Protein AF-A0A2L0BAL3-F1 (afdb_monomer)

Secondary structure (DSSP, 8-state):
--HHHHHHHHHHHHHHHHHHHHHH-----------------------PPP----TT--S-EEEEEEEEETTTTEEEEEEEEE-SSEEEEEETTT--EEEEEEGGGEEEEEEETTEEEEEE--

Foldseek 3Di:
DDPVVVVVVVVVVVVVVVCCCVPPPPPPDDDDDDDDDDPDPPPVPVPPPDDDPDLPDPFWDWDWDWDCDPVPNDTFTWIWTHHPFKTWTAGPPVRHTPDMDTPVQFPDWDDDPRDIDTDGDD

Radius of gyration: 22.13 Å; Cα contacts (8 Å, |Δi|>4): 118; chains: 1; bounding box: 58×31×60 Å

Organism: NCBI:t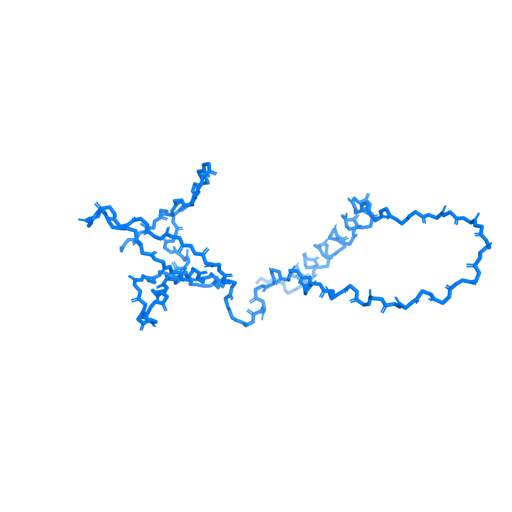xid2055333

pLDDT: mean 75.61, std 19.31, range [41.03, 97.5]

Solvent-accessible surface area (backbone atoms only — not comparable to full-atom values): 7872 Å² total; per-residue (Å²): 135,65,67,70,58,58,55,48,56,52,50,56,52,52,53,52,52,49,51,47,50,69,77,67,53,85,76,84,72,84,85,75,92,73,93,74,98,63,91,72,78,79,71,72,67,77,72,68,76,74,88,71,91,48,83,83,57,87,67,55,56,72,44,83,43,72,44,76,40,82,91,70,82,40,78,40,58,23,38,40,32,43,41,89,56,36,38,38,32,27,33,63,88,81,66,42,78,78,44,76,45,50,46,89,38,50,77,48,73,46,83,49,99,87,48,77,49,75,44,63,68,133

Sequence (122 aa):
CSEKFVTMATRTRQEYLKDLVENYSTSTQVESGQKFWKKHKDKSTMLRPRFIADACQRGAILWQVILDDRGQSRQVECYMGISTDSLVLIEERSRQIVFVTPCKYILGWCALTNGLKIYHHQ

Nearest PDB structures (foldseek):
  6u4k-assembly1_A  TM=8.679E-01  e=1.738E-03  Homo sapiens
  2h7e-assembly1_A  TM=8.019E-01  e=2.930E-03  Gallus gallus
  8fso-assembly1_A  TM=8.260E-01  e=5.234E-03  Mus musculus
  6vgu-assembly1_A  TM=8.141E-01  e=6.601E-03  Mus musculus
  8t0d-assembly1_A  TM=8.254E-01  e=1.250E-02  Mus musculus

Mean predicted aligned error: 16.67 Å

Structure (mmCIF, N/CA/C/O backbone):
data_AF-A0A2L0BAL3-F1
#
_entry.id   AF-A0A2L0BAL3-F1
#
loop_
_atom_site.group_PDB
_atom_site.id
_atom_site.type_symbol
_atom_site.label_atom_id
_atom_site.label_alt_id
_atom_site.label_comp_id
_atom_site.label_asym_id
_atom_site.label_entity_id
_atom_site.label_seq_id
_atom_site.pdbx_PDB_ins_code
_atom_site.Cartn_x
_atom_site.Cartn_y
_atom_site.Cartn_z
_atom_site.occupancy
_atom_site.B_iso_or_equiv
_atom_site.auth_seq_id
_atom_site.auth_comp_id
_atom_site.auth_asym_id
_atom_site.auth_atom_id
_atom_site.pdbx_PDB_model_num
ATOM 1 N N . CYS A 1 1 ? 18.985 -4.829 -31.015 1.00 51.66 1 CYS A N 1
ATOM 2 C CA . CYS A 1 1 ? 19.746 -4.206 -29.909 1.00 51.66 1 CYS A CA 1
ATOM 3 C C . CYS A 1 1 ? 20.727 -5.232 -29.353 1.00 51.66 1 CYS A C 1
ATOM 5 O O . CYS A 1 1 ? 20.325 -6.369 -29.167 1.00 51.66 1 CYS A O 1
ATOM 7 N N . SER A 1 2 ? 22.008 -4.886 -29.202 1.00 60.12 2 SER A N 1
ATOM 8 C CA . SER A 1 2 ? 23.085 -5.864 -28.971 1.00 60.12 2 SER A CA 1
ATOM 9 C C . SER A 1 2 ? 23.197 -6.263 -27.489 1.00 60.12 2 SER A C 1
ATOM 11 O O . SER A 1 2 ? 23.406 -5.414 -26.624 1.00 60.12 2 SER A O 1
ATOM 13 N N . GLU A 1 3 ? 23.070 -7.565 -27.209 1.00 55.19 3 GLU A N 1
ATOM 14 C CA . GLU A 1 3 ? 23.140 -8.190 -25.873 1.00 55.19 3 GLU A CA 1
ATOM 15 C C . GLU A 1 3 ? 24.413 -7.817 -25.102 1.00 55.19 3 GLU A C 1
ATOM 17 O O . GLU A 1 3 ? 24.395 -7.662 -23.883 1.00 55.19 3 GLU A O 1
ATOM 22 N N . LYS A 1 4 ? 25.514 -7.568 -25.819 1.00 54.62 4 LYS A N 1
ATOM 23 C CA . LYS A 1 4 ? 26.800 -7.175 -25.230 1.00 54.62 4 LYS A CA 1
ATOM 24 C C . LYS A 1 4 ? 26.732 -5.821 -24.514 1.00 54.62 4 LYS A C 1
ATOM 26 O O . LYS A 1 4 ? 27.434 -5.629 -23.524 1.00 54.62 4 LYS A O 1
ATOM 31 N N . PHE A 1 5 ? 25.871 -4.904 -24.967 1.00 54.75 5 PHE A N 1
ATOM 32 C CA . PHE A 1 5 ? 25.674 -3.613 -24.296 1.00 54.75 5 PHE A CA 1
ATOM 33 C C . PHE A 1 5 ? 24.852 -3.751 -23.014 1.00 54.75 5 PHE A C 1
ATOM 35 O O . PHE A 1 5 ? 25.136 -3.059 -22.042 1.00 54.75 5 PHE A O 1
ATOM 42 N N . VAL A 1 6 ? 23.887 -4.675 -22.980 1.00 56.28 6 VAL A N 1
ATOM 43 C CA . VAL A 1 6 ? 23.080 -4.960 -21.781 1.00 56.28 6 VAL A CA 1
ATOM 44 C C . VAL A 1 6 ? 23.951 -5.583 -20.689 1.00 56.28 6 VAL A C 1
ATOM 46 O O . VAL A 1 6 ? 23.902 -5.158 -19.532 1.00 56.28 6 VAL A O 1
ATOM 49 N N . THR A 1 7 ? 24.818 -6.530 -21.058 1.00 60.97 7 THR A N 1
ATOM 50 C CA . THR A 1 7 ? 25.765 -7.154 -20.125 1.00 60.97 7 THR A CA 1
ATOM 51 C C . THR A 1 7 ? 26.783 -6.147 -19.586 1.00 60.97 7 THR A C 1
ATOM 53 O O . THR A 1 7 ? 27.041 -6.134 -18.382 1.00 60.97 7 THR A O 1
ATOM 56 N N . MET A 1 8 ? 27.317 -5.255 -20.433 1.00 55.72 8 MET A N 1
ATOM 57 C CA . MET A 1 8 ? 28.229 -4.197 -19.974 1.00 55.72 8 MET A CA 1
ATOM 58 C C . MET A 1 8 ? 27.533 -3.199 -19.047 1.00 55.72 8 MET A C 1
ATOM 60 O O . MET A 1 8 ? 28.045 -2.927 -17.965 1.00 55.72 8 MET A O 1
ATOM 64 N N . ALA A 1 9 ? 26.340 -2.722 -19.413 1.00 59.81 9 ALA A N 1
ATOM 65 C CA . ALA A 1 9 ? 25.578 -1.785 -18.590 1.00 59.81 9 ALA A CA 1
ATOM 66 C C . ALA A 1 9 ? 25.239 -2.368 -17.205 1.00 59.81 9 ALA A C 1
ATOM 68 O O . ALA A 1 9 ? 25.271 -1.657 -16.199 1.00 59.81 9 ALA A O 1
ATOM 69 N N . THR A 1 10 ? 24.972 -3.676 -17.133 1.00 58.59 10 THR A N 1
ATOM 70 C CA . THR A 1 10 ? 24.687 -4.366 -15.866 1.00 58.59 10 THR A CA 1
ATOM 71 C C . THR A 1 10 ? 25.948 -4.522 -15.011 1.00 58.59 10 THR A C 1
ATOM 73 O O . THR A 1 10 ? 25.887 -4.300 -13.800 1.00 58.59 10 THR A O 1
ATOM 76 N N . ARG A 1 11 ? 27.106 -4.824 -15.621 1.00 58.34 11 ARG A N 1
ATOM 77 C CA . ARG A 1 11 ? 28.386 -4.950 -14.902 1.00 58.34 11 ARG A CA 1
ATOM 78 C C . ARG A 1 11 ? 28.845 -3.614 -14.316 1.00 58.34 11 ARG A C 1
ATOM 80 O O . ARG A 1 11 ? 29.162 -3.553 -13.132 1.00 58.34 11 ARG A O 1
ATOM 87 N N . THR A 1 12 ? 28.782 -2.536 -15.101 1.00 62.00 12 THR A N 1
ATOM 88 C CA . THR A 1 12 ? 29.151 -1.185 -14.643 1.00 62.00 12 THR A CA 1
ATOM 89 C C . THR A 1 12 ? 28.265 -0.723 -13.485 1.00 62.00 12 THR A C 1
ATOM 91 O O . THR A 1 12 ? 28.755 -0.137 -12.522 1.00 62.00 12 THR A O 1
ATOM 94 N N . ARG A 1 13 ? 26.964 -1.051 -13.516 1.00 57.31 13 ARG A N 1
ATOM 95 C CA . ARG A 1 13 ? 26.045 -0.746 -12.410 1.00 57.31 13 ARG A CA 1
ATOM 96 C C . ARG A 1 13 ? 26.399 -1.501 -11.123 1.00 57.31 13 ARG A C 1
ATOM 98 O O . ARG A 1 13 ? 26.290 -0.932 -10.041 1.00 57.31 13 ARG A O 1
ATOM 105 N N . GLN A 1 14 ? 26.794 -2.770 -11.220 1.00 59.97 14 GLN A N 1
ATOM 106 C CA . GLN A 1 14 ? 27.150 -3.582 -10.051 1.00 59.97 14 GLN A CA 1
ATOM 107 C C . GLN A 1 14 ? 28.464 -3.137 -9.404 1.00 59.97 14 GLN A C 1
ATOM 109 O O . GLN A 1 14 ? 28.549 -3.103 -8.180 1.00 59.97 14 GLN A O 1
ATOM 114 N N . GLU A 1 15 ? 29.466 -2.780 -10.207 1.00 60.41 15 GLU A N 1
ATOM 115 C CA . GLU A 1 15 ? 30.738 -2.244 -9.712 1.00 60.41 15 GLU A CA 1
ATOM 116 C C . GLU A 1 15 ? 30.517 -0.907 -8.990 1.00 60.41 15 GLU A C 1
ATOM 118 O O . GLU A 1 15 ? 30.975 -0.748 -7.864 1.00 60.41 15 GLU A O 1
ATOM 123 N N . TYR A 1 16 ? 29.696 -0.013 -9.552 1.00 58.84 16 TYR A N 1
ATOM 124 C CA . TYR A 1 16 ? 29.357 1.263 -8.913 1.00 58.84 16 TYR A CA 1
ATOM 125 C C . TYR A 1 16 ? 28.618 1.095 -7.575 1.00 58.84 16 TYR A C 1
ATOM 127 O O . TYR A 1 16 ? 28.891 1.804 -6.610 1.00 58.84 16 TYR A O 1
ATOM 135 N N . LEU A 1 17 ? 27.698 0.127 -7.480 1.00 61.56 17 LEU A N 1
ATOM 136 C CA . LEU A 1 17 ? 27.005 -0.177 -6.222 1.00 61.56 17 LEU A CA 1
ATOM 137 C C . LEU A 1 17 ? 27.941 -0.780 -5.165 1.00 61.56 17 LEU A C 1
ATOM 139 O O . LEU A 1 17 ? 27.761 -0.498 -3.982 1.00 61.56 17 LEU A O 1
ATOM 143 N N . LYS A 1 18 ? 28.927 -1.593 -5.569 1.00 68.94 18 LYS A N 1
ATOM 144 C CA . LYS A 1 18 ? 29.957 -2.106 -4.652 1.00 68.94 18 LYS A CA 1
ATOM 145 C C . LYS A 1 18 ? 30.819 -0.974 -4.113 1.00 68.94 18 LYS A C 1
ATOM 147 O O . LYS A 1 18 ? 30.979 -0.879 -2.904 1.00 68.94 18 LYS A O 1
ATOM 152 N N . ASP A 1 19 ? 31.275 -0.093 -4.995 1.00 68.81 19 ASP A N 1
ATOM 153 C CA . ASP A 1 19 ? 32.138 1.033 -4.640 1.00 68.81 19 ASP A CA 1
ATOM 154 C C . ASP A 1 19 ? 31.414 2.033 -3.719 1.00 68.81 19 ASP A C 1
ATOM 156 O O . ASP A 1 19 ? 31.995 2.568 -2.777 1.00 68.81 19 ASP A O 1
ATOM 160 N N . LEU A 1 20 ? 30.101 2.220 -3.911 1.00 66.31 20 LEU A N 1
ATOM 161 C CA . LEU A 1 20 ? 29.270 3.023 -3.011 1.00 66.31 20 LEU A CA 1
ATOM 162 C C . LEU A 1 20 ? 29.177 2.406 -1.605 1.00 66.31 20 LEU A C 1
ATOM 164 O O . LEU A 1 20 ? 29.252 3.116 -0.604 1.00 66.31 20 LEU A O 1
ATOM 168 N N . VAL A 1 21 ? 29.005 1.085 -1.517 1.00 64.75 21 VAL A N 1
ATOM 169 C CA . VAL A 1 21 ? 28.928 0.377 -0.232 1.00 64.75 21 VAL A CA 1
ATOM 170 C C . VAL A 1 21 ? 30.285 0.356 0.463 1.00 64.75 21 VAL A C 1
ATOM 172 O O . VAL A 1 21 ? 30.335 0.549 1.669 1.00 64.75 21 VAL A O 1
ATOM 175 N N . GLU A 1 22 ? 31.376 0.145 -0.263 1.00 62.94 22 GLU A N 1
ATOM 176 C CA . GLU A 1 22 ? 32.714 0.050 0.324 1.00 62.94 22 GLU A CA 1
ATOM 177 C C . GLU A 1 22 ? 33.226 1.410 0.816 1.00 62.94 22 GLU A C 1
ATOM 179 O O . GLU A 1 22 ? 33.754 1.501 1.922 1.00 62.94 22 GLU A O 1
ATOM 184 N N . ASN A 1 23 ? 32.986 2.482 0.052 1.00 64.06 23 ASN A N 1
ATOM 185 C CA . ASN A 1 23 ? 33.562 3.797 0.346 1.00 64.06 23 ASN A CA 1
ATOM 186 C C . ASN A 1 23 ? 32.649 4.723 1.164 1.00 64.06 23 ASN A C 1
ATOM 188 O O . ASN A 1 23 ? 33.144 5.650 1.803 1.00 64.06 23 ASN A O 1
ATOM 192 N N . TYR A 1 24 ? 31.328 4.502 1.162 1.00 55.97 24 TYR A N 1
ATOM 193 C CA . TYR A 1 24 ? 30.367 5.408 1.812 1.00 55.97 24 TYR A CA 1
ATOM 194 C C . TYR A 1 24 ? 29.487 4.737 2.881 1.00 55.97 24 TYR A C 1
ATOM 196 O O . TYR A 1 24 ? 28.645 5.405 3.485 1.00 55.97 24 TYR A O 1
ATOM 204 N N . SER A 1 25 ? 29.677 3.442 3.174 1.00 47.00 25 SER A N 1
ATOM 205 C CA . SER A 1 25 ? 29.035 2.780 4.320 1.00 47.00 25 SER A CA 1
ATOM 206 C C . SER A 1 25 ? 29.920 2.858 5.561 1.00 47.00 25 SER A C 1
ATOM 208 O O . SER A 1 25 ? 30.798 2.023 5.770 1.00 47.00 25 SER A O 1
ATOM 210 N N . THR A 1 26 ? 29.641 3.797 6.461 1.00 46.06 26 THR A N 1
ATOM 211 C CA . THR A 1 26 ? 30.292 3.833 7.775 1.00 46.06 26 THR A CA 1
ATOM 212 C C . THR A 1 26 ? 29.751 2.709 8.668 1.00 46.06 26 THR A C 1
ATOM 214 O O . THR A 1 26 ? 28.785 2.888 9.406 1.00 46.06 26 THR A O 1
ATOM 217 N N . SER A 1 27 ? 30.368 1.528 8.613 1.00 52.84 27 SER A N 1
ATOM 218 C CA . SER A 1 27 ? 30.243 0.515 9.666 1.00 52.84 27 SER A CA 1
ATOM 219 C C . SER A 1 27 ? 31.166 0.913 10.816 1.00 52.84 27 SER A C 1
ATOM 221 O O . SER A 1 27 ? 32.321 0.498 10.865 1.00 52.84 27 SER A O 1
ATOM 223 N N . THR A 1 28 ? 30.681 1.727 11.751 1.00 44.88 28 THR A N 1
ATOM 224 C CA . THR A 1 28 ? 31.356 1.933 13.037 1.00 44.88 28 THR A CA 1
ATOM 225 C C . THR A 1 28 ? 31.363 0.619 13.824 1.00 44.88 28 THR A C 1
ATOM 227 O O . THR A 1 28 ? 30.448 0.329 14.591 1.00 44.88 28 THR A O 1
ATOM 230 N N . GLN A 1 29 ? 32.409 -0.191 13.655 1.00 48.16 29 GLN A N 1
ATOM 231 C CA . GLN A 1 29 ? 32.818 -1.139 14.687 1.00 48.16 29 GLN A CA 1
ATOM 232 C C . GLN A 1 29 ? 33.801 -0.428 15.616 1.00 48.16 29 GLN A C 1
ATOM 234 O O . GLN A 1 29 ? 34.857 0.037 15.198 1.00 48.16 29 GLN A O 1
ATOM 239 N N . VAL A 1 30 ? 33.416 -0.305 16.885 1.00 41.53 30 VAL A N 1
ATOM 240 C CA . VAL A 1 30 ? 34.288 0.177 17.958 1.00 41.53 30 VAL A CA 1
ATOM 241 C C . VAL A 1 30 ? 35.301 -0.926 18.256 1.00 41.53 30 VAL A C 1
ATOM 243 O O . VAL A 1 30 ? 34.970 -1.922 18.896 1.00 41.53 30 VAL A O 1
ATOM 2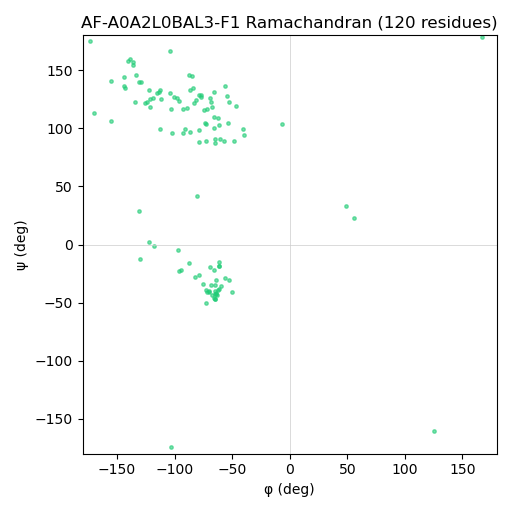46 N N . GLU A 1 31 ? 36.532 -0.759 17.784 1.00 41.50 31 GLU A N 1
ATOM 247 C CA . GLU A 1 31 ? 37.660 -1.591 18.190 1.00 41.50 31 GLU A CA 1
ATOM 248 C C . GLU A 1 31 ? 38.276 -0.981 19.458 1.00 41.50 31 GLU A C 1
ATOM 250 O O . GLU A 1 31 ? 39.055 -0.033 19.410 1.00 41.50 31 GLU A O 1
ATOM 255 N N . SER A 1 32 ? 37.889 -1.491 20.629 1.00 41.03 32 SER A N 1
ATOM 256 C CA . SER A 1 32 ? 38.602 -1.214 21.878 1.00 41.03 32 SER A CA 1
ATOM 257 C C . SER A 1 32 ? 39.246 -2.501 22.373 1.00 41.03 32 SER A C 1
ATOM 259 O O . SER A 1 32 ? 38.597 -3.357 22.982 1.00 41.03 32 SER A O 1
ATOM 261 N N . GLY A 1 33 ? 40.539 -2.644 22.099 1.00 47.97 33 GLY A N 1
ATOM 262 C CA . GLY A 1 33 ? 41.359 -3.674 22.710 1.00 47.97 33 GLY A CA 1
ATOM 263 C C . GLY A 1 33 ? 41.487 -3.438 24.212 1.00 47.97 33 GLY A C 1
ATOM 264 O O . GLY A 1 33 ? 42.185 -2.524 24.624 1.00 47.97 33 GLY A O 1
ATOM 265 N N . GLN A 1 34 ? 40.862 -4.291 25.028 1.00 51.09 34 GLN A N 1
ATOM 266 C CA . GLN A 1 34 ? 41.432 -4.747 26.300 1.00 51.09 34 GLN A CA 1
ATOM 267 C C . GLN A 1 34 ? 40.627 -5.904 26.917 1.00 51.09 34 GLN A C 1
ATOM 269 O O . GLN A 1 34 ? 39.483 -5.777 27.340 1.00 51.09 34 GLN A O 1
ATOM 274 N N . LYS A 1 35 ? 41.305 -7.054 26.954 1.00 57.72 35 LYS A N 1
ATOM 275 C CA . LYS A 1 35 ? 41.144 -8.247 27.798 1.00 57.72 35 LYS A CA 1
ATOM 276 C C . LYS A 1 35 ? 40.122 -8.147 28.946 1.00 57.72 35 LYS A C 1
ATOM 278 O O . LYS A 1 35 ? 40.499 -7.693 30.012 1.00 57.72 35 LYS A O 1
ATOM 283 N N . PHE A 1 36 ? 38.937 -8.747 28.799 1.00 42.34 36 PHE A N 1
ATOM 284 C CA . PHE A 1 36 ? 38.256 -9.491 29.875 1.00 42.34 36 PHE A CA 1
ATOM 285 C C . PHE A 1 36 ? 37.304 -10.535 29.270 1.00 42.34 36 PHE A C 1
ATOM 287 O O . PHE A 1 36 ? 36.227 -10.224 28.775 1.00 42.34 36 PHE A O 1
ATOM 294 N N . TRP A 1 37 ? 37.703 -11.803 29.357 1.00 49.72 37 TRP A N 1
ATOM 295 C CA . TRP A 1 37 ? 36.848 -12.989 29.280 1.00 49.72 37 TRP A CA 1
ATOM 296 C C . TRP A 1 37 ? 35.611 -12.895 30.199 1.00 49.72 37 TRP A C 1
ATOM 298 O O . TRP A 1 37 ? 35.602 -13.332 31.347 1.00 49.72 37 TRP A O 1
ATOM 308 N N . LYS A 1 38 ? 34.515 -12.338 29.698 1.00 49.59 38 LYS A N 1
ATOM 309 C CA . LYS A 1 38 ? 33.183 -12.596 30.247 1.00 49.59 38 LYS A CA 1
ATOM 310 C C . LYS A 1 38 ? 32.370 -13.221 29.132 1.00 49.59 38 LYS A C 1
ATOM 312 O O . LYS A 1 38 ? 32.322 -12.679 28.034 1.00 49.59 38 LYS A O 1
ATOM 317 N N . LYS A 1 39 ? 31.780 -14.387 29.412 1.00 52.06 39 LYS A N 1
ATOM 318 C CA . LYS A 1 39 ? 30.860 -15.099 28.518 1.00 52.06 39 LYS A CA 1
ATOM 319 C C . LYS A 1 39 ? 29.694 -14.168 28.187 1.00 52.06 39 LYS A C 1
ATOM 321 O O . LYS A 1 39 ? 28.702 -14.128 28.913 1.00 52.06 39 LYS A O 1
ATOM 326 N N . HIS A 1 40 ? 29.838 -13.382 27.127 1.00 48.81 40 HIS A N 1
ATOM 327 C CA . HIS A 1 40 ? 28.750 -12.595 26.589 1.00 48.81 40 HIS A CA 1
ATOM 328 C C . HIS A 1 40 ? 27.839 -13.600 25.900 1.00 48.81 40 HIS A C 1
ATOM 330 O O . HIS A 1 40 ? 28.183 -14.176 24.872 1.00 48.81 40 HIS A O 1
ATOM 336 N N . LYS A 1 41 ? 26.715 -13.895 26.555 1.00 50.09 41 LYS A N 1
ATOM 337 C CA . LYS A 1 41 ? 25.584 -14.579 25.945 1.00 50.09 41 LYS A CA 1
ATOM 338 C C . LYS A 1 41 ? 25.267 -13.748 24.710 1.00 50.09 41 LYS A C 1
ATOM 340 O O . LYS A 1 41 ? 24.806 -12.616 24.859 1.00 50.09 41 LYS A O 1
ATOM 345 N N . ASP A 1 42 ? 25.642 -14.262 23.545 1.00 50.50 42 ASP A N 1
ATOM 346 C CA . ASP A 1 42 ? 25.377 -13.638 22.263 1.00 50.50 42 ASP A CA 1
ATOM 347 C C . ASP A 1 42 ? 23.858 -13.548 22.153 1.00 50.50 42 ASP A C 1
ATOM 349 O O . ASP A 1 42 ? 23.157 -14.504 21.814 1.00 50.50 42 ASP A O 1
ATOM 353 N N . LYS A 1 43 ? 23.318 -12.416 22.615 1.00 51.28 43 LYS A N 1
ATOM 354 C CA . LYS A 1 43 ? 21.992 -11.971 22.247 1.00 51.28 43 LYS A CA 1
ATOM 355 C C . LYS A 1 43 ? 22.156 -11.719 20.769 1.00 51.28 43 LYS A C 1
ATOM 357 O O . LYS A 1 43 ? 22.504 -10.601 20.406 1.00 51.28 43 LYS A O 1
ATOM 362 N N . SER A 1 44 ? 21.948 -12.780 19.985 1.00 53.62 44 SER A N 1
ATOM 363 C CA . SER A 1 44 ? 21.565 -12.722 18.588 1.00 53.62 44 SER A CA 1
ATOM 364 C C . SER A 1 44 ? 20.570 -11.580 18.515 1.00 53.62 44 SER A C 1
ATOM 366 O O . SER A 1 44 ? 19.409 -11.695 18.917 1.00 53.62 44 SER A O 1
ATOM 368 N N . THR A 1 45 ? 21.095 -10.406 18.180 1.00 51.66 45 THR A N 1
ATOM 369 C CA . THR A 1 45 ? 20.314 -9.242 17.851 1.00 51.66 45 THR A CA 1
ATOM 370 C C . THR A 1 45 ? 19.585 -9.752 16.645 1.00 51.66 45 THR A C 1
ATOM 372 O O . THR A 1 45 ? 20.219 -9.988 15.624 1.00 51.66 45 THR A O 1
ATOM 375 N N . MET A 1 46 ? 18.311 -10.106 16.840 1.00 51.56 46 MET A N 1
ATOM 376 C CA . MET A 1 46 ? 17.410 -10.583 15.805 1.00 51.56 46 MET A CA 1
ATOM 377 C C . MET A 1 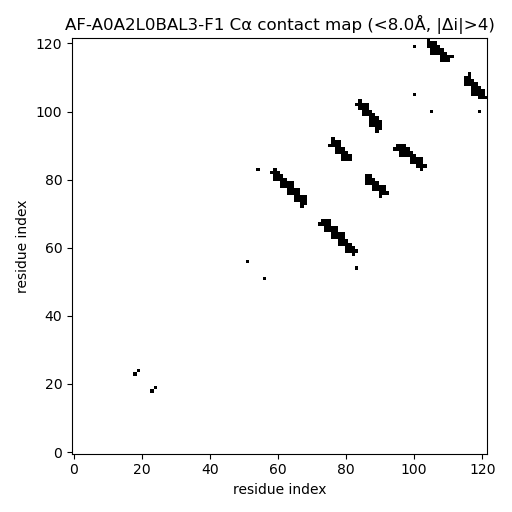46 ? 17.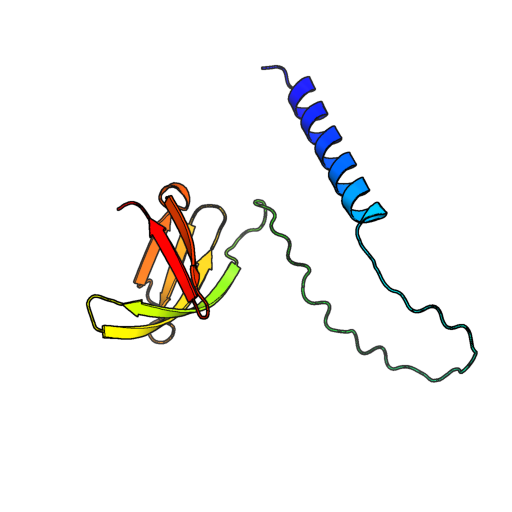691 -9.708 14.595 1.00 51.56 46 MET A C 1
ATOM 379 O O . MET A 1 46 ? 17.337 -8.526 14.609 1.00 51.56 46 MET A O 1
ATOM 383 N N . LEU A 1 47 ? 18.486 -10.239 13.658 1.00 55.03 47 LEU A N 1
ATOM 384 C CA . LEU A 1 47 ? 19.027 -9.472 12.552 1.00 55.03 47 LEU A CA 1
ATOM 385 C C . LEU A 1 47 ? 17.779 -9.113 11.784 1.00 55.03 47 LEU A C 1
ATOM 387 O O . LEU A 1 47 ? 17.186 -9.985 11.147 1.00 55.03 47 LEU A O 1
ATOM 391 N N . ARG A 1 48 ? 17.292 -7.879 11.970 1.00 58.91 48 ARG A N 1
ATOM 392 C CA . ARG A 1 48 ? 16.100 -7.423 11.270 1.00 58.91 48 ARG A CA 1
ATOM 393 C C . ARG A 1 48 ? 16.398 -7.711 9.808 1.00 58.91 48 ARG A C 1
ATOM 395 O O . ARG A 1 48 ? 17.459 -7.269 9.354 1.00 58.91 48 ARG A O 1
ATOM 402 N N . PRO A 1 49 ? 15.558 -8.507 9.121 1.00 57.53 49 PRO A N 1
ATOM 403 C CA . PRO A 1 49 ? 15.804 -8.862 7.739 1.00 57.53 49 PRO A CA 1
ATOM 404 C C . PRO A 1 49 ? 16.178 -7.589 6.996 1.00 57.53 49 PRO A C 1
ATOM 406 O O . PRO A 1 49 ? 15.439 -6.601 7.045 1.00 57.53 49 PRO A O 1
ATOM 409 N N . ARG A 1 50 ? 17.391 -7.564 6.435 1.00 65.19 50 ARG A N 1
ATOM 410 C CA . ARG A 1 50 ? 17.885 -6.396 5.711 1.00 65.19 50 ARG A CA 1
ATOM 411 C C . ARG A 1 50 ? 16.840 -6.090 4.642 1.00 65.19 50 ARG A C 1
ATOM 413 O O . ARG A 1 50 ? 16.425 -6.999 3.932 1.00 65.19 50 ARG A O 1
ATOM 420 N N . PHE A 1 51 ? 16.367 -4.849 4.581 1.00 64.88 51 PHE A N 1
ATOM 421 C CA . PHE A 1 51 ? 15.360 -4.455 3.603 1.00 64.88 51 PHE A CA 1
ATOM 422 C C . PHE A 1 51 ? 15.942 -4.639 2.197 1.00 64.88 51 PHE A C 1
ATOM 424 O O . PHE A 1 51 ? 16.868 -3.927 1.808 1.00 64.88 51 PHE A O 1
ATOM 431 N N . ILE A 1 52 ? 15.450 -5.641 1.467 1.00 66.06 52 ILE A N 1
ATOM 432 C CA . ILE A 1 52 ? 15.857 -5.930 0.091 1.00 66.06 52 ILE A CA 1
ATOM 433 C C . ILE A 1 52 ? 14.747 -5.392 -0.809 1.00 66.06 52 ILE A C 1
ATOM 435 O O . ILE A 1 52 ? 13.743 -6.056 -1.034 1.00 66.06 52 ILE A O 1
ATOM 439 N N . ALA A 1 53 ? 14.929 -4.175 -1.318 1.00 63.84 53 ALA A N 1
ATOM 440 C CA . ALA A 1 53 ? 14.025 -3.546 -2.285 1.00 63.84 53 ALA A CA 1
ATOM 441 C C . ALA A 1 53 ? 14.276 -4.043 -3.720 1.00 63.84 53 ALA A C 1
ATOM 443 O O . ALA A 1 53 ? 14.343 -3.249 -4.657 1.00 63.84 53 ALA A O 1
ATOM 444 N N . ASP A 1 54 ? 14.505 -5.345 -3.891 1.00 70.12 54 ASP A N 1
ATOM 445 C CA . ASP A 1 54 ? 14.665 -5.927 -5.220 1.00 70.12 54 ASP A CA 1
ATOM 446 C C . ASP A 1 54 ? 13.284 -6.241 -5.798 1.00 70.12 54 ASP A C 1
ATOM 448 O O . ASP A 1 54 ? 12.444 -6.841 -5.127 1.00 70.12 54 ASP A O 1
ATOM 452 N N . ALA A 1 55 ? 13.064 -5.884 -7.062 1.00 68.38 55 ALA A N 1
ATOM 453 C CA . ALA A 1 55 ? 11.841 -6.211 -7.784 1.00 68.38 55 ALA A CA 1
ATOM 454 C C . ALA A 1 55 ? 11.617 -7.733 -7.925 1.00 68.38 55 ALA A C 1
ATOM 456 O O . ALA A 1 55 ? 10.516 -8.174 -8.242 1.00 68.38 55 ALA A O 1
ATOM 457 N N . CYS A 1 56 ? 12.653 -8.538 -7.670 1.00 68.56 56 CYS A N 1
ATOM 458 C CA . CYS A 1 56 ? 12.584 -9.996 -7.580 1.00 68.56 56 CYS A CA 1
ATOM 459 C C . CYS A 1 56 ? 11.822 -10.506 -6.334 1.00 68.56 56 CYS A C 1
ATOM 461 O O . CYS A 1 56 ? 11.384 -11.660 -6.301 1.00 68.56 56 CYS A O 1
ATOM 463 N N . GLN A 1 57 ? 11.650 -9.682 -5.292 1.00 69.62 57 GLN A N 1
ATOM 464 C CA . GLN A 1 57 ? 10.976 -10.111 -4.066 1.00 69.62 57 GLN A CA 1
ATOM 465 C C . GLN A 1 57 ? 9.488 -10.370 -4.326 1.00 69.62 57 GLN A C 1
ATOM 467 O O . GLN A 1 57 ? 8.722 -9.475 -4.677 1.00 69.62 57 GLN A O 1
ATOM 472 N N . ARG A 1 58 ? 9.064 -11.622 -4.118 1.00 74.44 58 ARG A N 1
ATOM 473 C CA . ARG A 1 58 ? 7.647 -11.990 -4.110 1.00 74.44 58 ARG A CA 1
ATOM 474 C C . ARG A 1 58 ? 6.968 -11.390 -2.881 1.00 74.44 58 ARG A C 1
ATOM 476 O O . ARG A 1 58 ? 7.376 -11.675 -1.758 1.00 74.44 58 ARG A O 1
ATOM 483 N N . GLY A 1 59 ? 5.891 -10.643 -3.105 1.00 86.75 59 GLY A N 1
ATOM 484 C CA . GLY A 1 59 ? 5.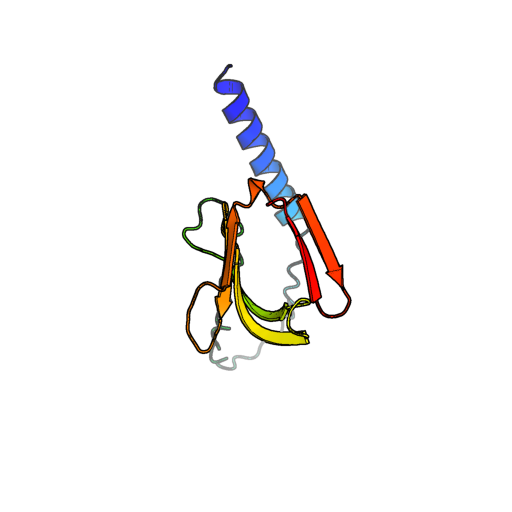026 -10.115 -2.053 1.00 86.75 59 GLY A CA 1
ATOM 485 C C . GLY A 1 59 ? 4.857 -8.602 -2.127 1.00 86.75 59 GLY A C 1
ATOM 486 O O . GLY A 1 59 ? 5.079 -7.982 -3.165 1.00 86.75 59 GLY A O 1
ATOM 487 N N . ALA A 1 60 ? 4.439 -8.028 -1.005 1.00 90.44 60 ALA A N 1
ATOM 488 C CA . ALA A 1 60 ? 4.293 -6.596 -0.819 1.00 90.44 60 ALA A CA 1
ATOM 489 C C . ALA A 1 60 ? 4.925 -6.198 0.515 1.00 90.44 60 ALA A C 1
ATOM 491 O O . ALA A 1 60 ? 4.874 -6.953 1.489 1.00 90.44 60 ALA A O 1
ATOM 492 N N . ILE A 1 61 ? 5.500 -5.003 0.562 1.00 90.62 61 ILE A N 1
ATOM 493 C CA . ILE A 1 61 ? 5.914 -4.395 1.820 1.00 90.62 61 ILE A CA 1
ATOM 494 C C . ILE A 1 61 ? 4.658 -3.830 2.474 1.00 90.62 61 ILE A C 1
ATOM 496 O O . ILE A 1 61 ? 3.888 -3.125 1.821 1.00 90.62 61 ILE A O 1
ATOM 500 N N . LEU A 1 62 ? 4.442 -4.185 3.739 1.00 94.56 62 LEU A N 1
ATOM 501 C CA . LEU A 1 62 ? 3.218 -3.883 4.468 1.00 94.56 62 LEU A CA 1
ATOM 502 C C . LEU A 1 62 ? 3.487 -2.886 5.596 1.00 94.56 62 LEU A C 1
ATOM 504 O O . LEU A 1 62 ? 4.404 -3.084 6.396 1.00 94.56 62 LEU A O 1
ATOM 508 N N . TRP A 1 63 ? 2.642 -1.865 5.702 1.00 95.19 63 TRP A N 1
ATOM 509 C CA . TRP A 1 63 ? 2.618 -0.926 6.822 1.00 95.19 63 TRP A CA 1
ATOM 510 C C . TRP A 1 63 ? 1.202 -0.793 7.366 1.00 95.19 63 TRP A C 1
ATOM 512 O O . TRP A 1 63 ? 0.248 -0.726 6.596 1.00 95.19 63 TRP A O 1
ATOM 522 N N . GLN A 1 64 ? 1.063 -0.717 8.686 1.00 96.31 64 GLN A N 1
ATOM 523 C CA . GLN A 1 64 ? -0.196 -0.313 9.304 1.00 96.31 64 GLN A CA 1
ATOM 524 C C . GLN A 1 64 ? -0.332 1.207 9.183 1.00 96.31 64 GLN A C 1
ATOM 526 O O . GLN A 1 64 ? 0.602 1.947 9.497 1.00 96.31 64 GLN A O 1
ATOM 531 N N . VAL A 1 65 ? -1.472 1.664 8.676 1.00 96.12 65 VAL A N 1
ATOM 532 C CA . VAL A 1 65 ? -1.761 3.070 8.396 1.00 96.12 65 VAL A CA 1
ATOM 533 C C . VAL A 1 65 ? -3.191 3.401 8.803 1.00 96.12 65 VAL A C 1
ATOM 535 O O . VAL A 1 65 ? -4.050 2.525 8.890 1.00 96.12 65 VAL A O 1
ATOM 538 N N . ILE A 1 66 ? -3.462 4.686 9.000 1.00 95.56 66 ILE A N 1
ATOM 539 C CA . ILE A 1 66 ? -4.823 5.196 9.138 1.00 95.56 66 ILE A CA 1
ATOM 540 C C . ILE A 1 66 ? -5.195 5.859 7.813 1.00 95.56 66 ILE A C 1
ATOM 542 O O . ILE A 1 66 ? -4.555 6.826 7.398 1.00 95.56 66 ILE A O 1
ATOM 546 N N . LEU A 1 67 ? -6.205 5.317 7.138 1.00 94.44 67 LEU A N 1
ATOM 547 C CA . LEU A 1 67 ? -6.780 5.904 5.934 1.00 94.44 67 LEU A CA 1
ATOM 548 C C . LEU A 1 67 ? -7.775 6.999 6.330 1.00 94.44 67 LEU A C 1
ATOM 550 O O . LEU A 1 67 ? -8.719 6.739 7.073 1.00 94.44 67 LEU A O 1
ATOM 554 N N . ASP A 1 68 ? -7.561 8.208 5.819 1.00 91.19 68 ASP A N 1
A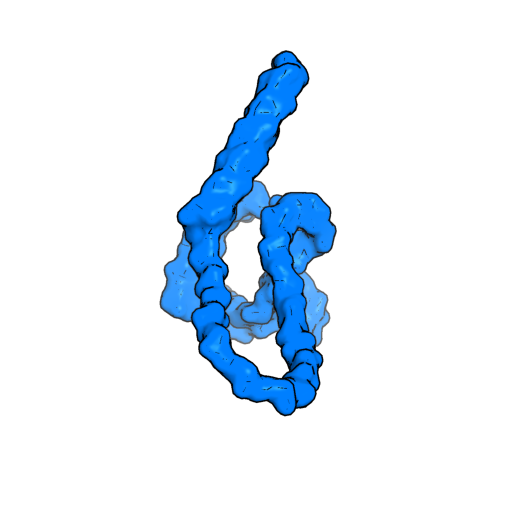TOM 555 C CA . ASP A 1 68 ? -8.476 9.343 5.955 1.00 91.19 68 ASP A CA 1
ATOM 556 C C . ASP A 1 68 ? -9.429 9.382 4.748 1.00 91.19 68 ASP A C 1
ATOM 558 O O . ASP A 1 68 ? -9.064 9.877 3.674 1.00 91.19 68 ASP A O 1
ATOM 562 N N . ASP A 1 69 ? -10.633 8.816 4.898 1.00 82.00 69 ASP A N 1
ATOM 563 C CA . ASP A 1 69 ? -11.666 8.886 3.863 1.00 82.00 69 ASP A CA 1
ATOM 564 C C . ASP A 1 69 ? -12.358 10.253 3.910 1.00 82.00 69 ASP A C 1
ATOM 566 O O . ASP A 1 69 ? -13.282 10.499 4.697 1.00 82.00 69 ASP A O 1
ATOM 570 N N . ARG A 1 70 ? -11.919 11.149 3.018 1.00 70.00 70 ARG A N 1
ATOM 571 C CA . ARG A 1 70 ? -12.462 12.509 2.895 1.00 70.00 70 ARG A CA 1
ATOM 572 C C . ARG A 1 70 ? -13.945 12.553 2.523 1.00 70.00 70 ARG A C 1
ATOM 574 O O . ARG A 1 70 ? -14.559 13.595 2.724 1.00 70.00 70 ARG A O 1
ATOM 581 N N . GLY A 1 71 ? -14.518 11.472 1.989 1.00 72.69 71 GLY A N 1
ATOM 582 C CA . GLY A 1 71 ? -15.950 11.396 1.694 1.00 72.69 71 GLY A CA 1
ATOM 583 C C . GLY A 1 71 ? -16.812 11.125 2.929 1.00 72.69 71 GLY A C 1
ATOM 584 O O . GLY A 1 71 ? -17.975 11.518 2.957 1.00 72.69 71 GLY A O 1
ATOM 585 N N . GLN A 1 72 ? -16.248 10.481 3.955 1.00 74.19 72 GLN A N 1
ATOM 586 C CA . GLN A 1 72 ? -16.988 9.997 5.128 1.00 74.19 72 GLN A CA 1
ATOM 587 C C . GLN A 1 72 ? -16.537 10.636 6.448 1.00 74.19 72 GLN A C 1
ATOM 589 O O . GLN A 1 72 ? -17.095 10.309 7.495 1.00 74.19 72 GLN A O 1
ATOM 594 N N . SER A 1 73 ? -15.535 11.528 6.422 1.00 79.56 73 SER A N 1
ATOM 595 C CA . SER A 1 73 ? -14.907 12.116 7.621 1.00 79.56 73 SER A CA 1
ATOM 596 C C . SER A 1 73 ? -14.531 11.05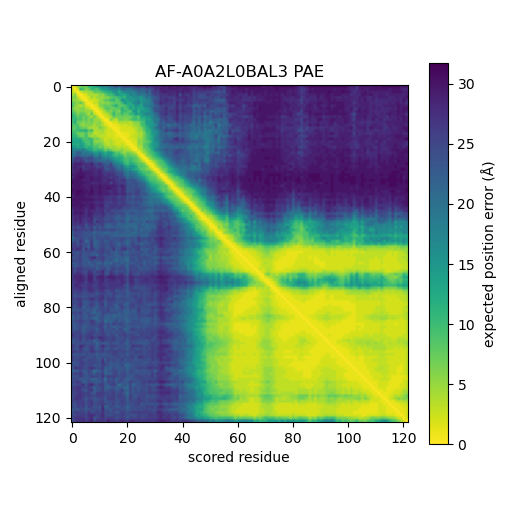4 8.660 1.00 79.56 73 SER A C 1
ATOM 598 O O . SER A 1 73 ? -14.621 11.276 9.869 1.00 79.56 73 SER A O 1
ATOM 600 N N . ARG A 1 74 ? -14.159 9.863 8.181 1.00 86.44 74 ARG A N 1
ATOM 601 C CA . ARG A 1 74 ? -13.906 8.685 9.000 1.00 86.44 74 ARG A CA 1
ATOM 602 C C . ARG A 1 74 ? -12.487 8.206 8.759 1.00 86.44 74 ARG A C 1
ATOM 604 O O . ARG A 1 74 ? -12.049 8.033 7.625 1.00 86.44 74 ARG A O 1
ATOM 611 N N . GLN A 1 75 ? -11.807 7.944 9.864 1.00 91.75 75 GLN A N 1
ATOM 612 C CA . GLN A 1 75 ? -10.522 7.272 9.873 1.00 91.75 75 GLN A CA 1
ATOM 613 C C . GLN A 1 75 ? -10.735 5.758 9.911 1.00 91.75 75 GLN A C 1
ATOM 615 O O . GLN A 1 75 ? -11.558 5.257 10.683 1.00 91.75 75 GLN A O 1
ATOM 620 N N . VAL A 1 76 ? -10.014 5.038 9.055 1.00 93.75 76 VAL A N 1
ATOM 621 C CA . VAL A 1 76 ? -10.091 3.578 8.946 1.00 93.75 76 VAL A CA 1
ATOM 622 C C . VAL A 1 76 ? -8.700 2.990 9.139 1.00 93.75 76 VAL A C 1
ATOM 624 O O . VAL A 1 76 ? -7.772 3.315 8.399 1.00 93.75 76 VAL A O 1
ATOM 627 N N . GLU A 1 77 ? -8.551 2.109 10.123 1.00 96.06 77 GLU A N 1
ATOM 628 C CA . GLU A 1 77 ? -7.316 1.352 10.335 1.00 96.06 77 GLU A CA 1
ATOM 629 C C . GLU A 1 77 ? -7.127 0.351 9.192 1.00 96.06 77 GLU A C 1
ATOM 631 O O . GLU A 1 77 ? -8.004 -0.473 8.908 1.00 96.06 77 GLU A O 1
ATOM 636 N N . CYS A 1 78 ? -5.997 0.460 8.498 1.00 96.88 78 CYS A N 1
ATOM 637 C CA . CYS A 1 78 ? -5.706 -0.321 7.307 1.00 96.88 78 CYS A CA 1
ATOM 638 C C . CYS A 1 78 ? -4.278 -0.863 7.323 1.00 96.88 78 CYS A C 1
ATOM 640 O O . CYS A 1 78 ? -3.362 -0.275 7.896 1.00 96.88 78 CYS A O 1
ATOM 642 N N . TYR A 1 79 ? -4.061 -1.932 6.567 1.00 97.50 79 TYR A N 1
ATOM 643 C CA . TYR A 1 79 ? -2.740 -2.295 6.080 1.00 97.50 79 TYR A CA 1
ATOM 644 C C . TYR A 1 79 ? -2.553 -1.767 4.658 1.00 97.50 79 TYR A C 1
ATOM 646 O O . TYR A 1 79 ? -3.332 -2.096 3.764 1.00 97.50 79 TYR A O 1
ATOM 654 N N . MET A 1 80 ? -1.509 -0.969 4.446 1.00 96.81 80 MET A N 1
ATOM 655 C CA . MET A 1 80 ? -1.042 -0.550 3.128 1.00 96.81 80 MET A CA 1
ATOM 656 C C . MET A 1 80 ? 0.036 -1.512 2.644 1.00 96.81 80 MET A C 1
ATOM 658 O O . MET A 1 80 ? 1.101 -1.604 3.252 1.00 96.81 80 MET A O 1
ATOM 662 N N . GLY A 1 81 ? -0.241 -2.216 1.552 1.00 95.88 81 GLY A N 1
ATOM 663 C CA . GLY A 1 81 ? 0.704 -3.075 0.851 1.00 95.88 81 GLY A CA 1
ATOM 664 C C . GLY A 1 81 ? 1.204 -2.410 -0.424 1.00 95.88 81 GLY A C 1
ATOM 665 O O . GLY A 1 81 ? 0.395 -1.953 -1.227 1.00 95.88 81 GLY A O 1
ATOM 666 N N . ILE A 1 82 ? 2.520 -2.383 -0.632 1.00 94.12 82 ILE A N 1
ATOM 667 C CA . ILE A 1 82 ? 3.135 -1.943 -1.891 1.00 94.12 82 ILE A CA 1
ATOM 668 C C . ILE A 1 82 ? 3.988 -3.081 -2.452 1.00 94.12 82 ILE A C 1
ATOM 670 O O . ILE A 1 82 ? 4.940 -3.523 -1.806 1.00 94.12 82 ILE A O 1
ATOM 674 N N . SER A 1 83 ? 3.637 -3.556 -3.645 1.00 92.81 83 SER A N 1
ATOM 675 C CA . SER A 1 83 ? 4.439 -4.473 -4.459 1.00 92.81 83 SER A CA 1
ATOM 676 C C . SER A 1 83 ? 5.128 -3.711 -5.597 1.00 92.81 83 SER A C 1
ATOM 678 O O . SER A 1 83 ? 5.062 -2.485 -5.705 1.00 92.81 83 SER A O 1
ATOM 680 N N . THR A 1 84 ? 5.801 -4.444 -6.479 1.00 91.94 84 THR A N 1
ATOM 681 C CA . THR A 1 84 ? 6.418 -3.892 -7.691 1.00 91.94 84 THR A CA 1
ATOM 682 C C . THR A 1 84 ? 5.408 -3.343 -8.699 1.00 91.94 84 THR A C 1
ATOM 684 O O . THR A 1 84 ? 5.772 -2.511 -9.527 1.00 91.94 84 THR A O 1
ATOM 687 N N . ASP A 1 85 ? 4.152 -3.785 -8.640 1.00 93.06 85 ASP A N 1
ATOM 688 C CA . ASP A 1 85 ? 3.131 -3.509 -9.651 1.00 93.06 85 ASP A CA 1
ATOM 689 C C . ASP A 1 85 ? 1.807 -2.979 -9.093 1.00 93.06 85 ASP A C 1
ATOM 691 O O . ASP A 1 85 ? 0.996 -2.476 -9.872 1.00 93.06 85 ASP A O 1
ATOM 695 N N . SER A 1 86 ? 1.592 -3.047 -7.778 1.00 94.94 86 SER A N 1
ATOM 696 C CA . SER A 1 86 ? 0.312 -2.747 -7.141 1.00 94.94 86 SER A CA 1
ATOM 697 C C . SER A 1 86 ? 0.489 -2.063 -5.787 1.00 94.94 86 SER A C 1
ATOM 699 O O . SER A 1 86 ? 1.370 -2.402 -4.996 1.00 94.94 86 SER A O 1
ATOM 701 N N . LEU A 1 87 ? -0.422 -1.143 -5.484 1.00 96.44 87 LEU A N 1
ATOM 702 C CA . LEU A 1 87 ? -0.657 -0.623 -4.145 1.00 96.44 87 LEU A CA 1
ATOM 703 C C . LEU A 1 87 ? -2.047 -1.060 -3.689 1.00 96.44 87 LEU A C 1
ATOM 705 O O . LEU A 1 87 ? -3.016 -0.905 -4.429 1.00 96.44 87 LEU A O 1
ATOM 709 N N . VAL A 1 88 ? -2.145 -1.598 -2.476 1.00 96.94 88 VAL A N 1
ATOM 710 C CA . VAL A 1 88 ? -3.386 -2.128 -1.900 1.00 96.94 88 VAL A CA 1
ATOM 711 C C . VAL A 1 88 ? -3.579 -1.562 -0.497 1.00 96.94 88 VAL A C 1
ATOM 713 O O . VAL A 1 88 ? -2.626 -1.479 0.273 1.00 96.94 88 VAL A O 1
ATOM 716 N N . LEU A 1 89 ? -4.812 -1.209 -0.144 1.00 96.69 89 LEU A N 1
ATOM 717 C CA . LEU A 1 89 ? -5.237 -0.939 1.228 1.00 96.69 89 LEU A CA 1
ATOM 718 C C . LEU A 1 89 ? -6.277 -1.977 1.644 1.00 96.69 89 LEU A C 1
ATOM 720 O O . LEU A 1 89 ? -7.256 -2.212 0.931 1.00 96.69 89 LEU A O 1
ATOM 724 N N . ILE A 1 90 ? -6.060 -2.584 2.806 1.00 97.12 90 ILE A N 1
ATOM 725 C CA . ILE A 1 90 ? -6.935 -3.603 3.390 1.00 97.12 90 ILE A CA 1
ATOM 726 C C . ILE A 1 90 ? -7.396 -3.103 4.754 1.00 97.12 90 ILE A C 1
ATOM 728 O O . ILE A 1 90 ? -6.550 -2.801 5.591 1.00 97.12 90 ILE A O 1
ATOM 732 N N . GLU A 1 91 ? -8.703 -3.040 4.998 1.00 96.44 91 GLU A N 1
ATOM 733 C CA . GLU A 1 91 ? -9.241 -2.677 6.315 1.00 96.44 91 GLU A CA 1
ATOM 734 C C . GLU A 1 91 ? -8.879 -3.750 7.352 1.00 96.44 91 GLU A C 1
ATOM 736 O O . GLU A 1 91 ? -9.096 -4.944 7.137 1.00 96.44 91 GLU A O 1
ATOM 741 N N . GLU A 1 92 ? -8.361 -3.331 8.506 1.00 96.25 92 GLU A N 1
ATOM 742 C CA . GLU A 1 92 ? -7.830 -4.234 9.533 1.00 96.25 92 GLU A CA 1
ATOM 743 C C . GLU A 1 92 ? -8.910 -5.152 10.131 1.00 96.25 92 GLU A C 1
ATOM 745 O O . GLU A 1 92 ? -8.706 -6.361 10.278 1.00 96.25 92 GLU A O 1
ATOM 750 N N . ARG A 1 93 ? -10.096 -4.601 10.419 1.00 95.12 93 ARG A N 1
ATOM 751 C CA . ARG A 1 93 ? -11.194 -5.331 11.072 1.00 95.12 93 ARG A CA 1
ATOM 752 C C . ARG A 1 93 ? -11.871 -6.342 10.147 1.00 95.12 93 ARG A C 1
ATOM 754 O O . ARG A 1 93 ? -12.098 -7.482 10.545 1.00 95.12 93 ARG A O 1
ATOM 761 N N . SER A 1 94 ? -12.257 -5.914 8.946 1.00 95.94 94 SER A N 1
ATOM 762 C CA . SER A 1 94 ? -13.025 -6.740 8.002 1.00 95.94 94 SER A CA 1
ATOM 763 C C . SER A 1 94 ? -12.135 -7.594 7.098 1.00 95.94 94 SER A C 1
ATOM 765 O O . SER A 1 94 ? -12.620 -8.538 6.465 1.00 95.94 94 SER A O 1
ATOM 767 N N . ARG A 1 95 ? -10.838 -7.258 7.030 1.00 95.50 95 ARG A N 1
ATOM 768 C CA . ARG A 1 95 ? -9.854 -7.815 6.094 1.00 95.50 95 ARG A CA 1
ATOM 769 C C . ARG A 1 95 ? -10.262 -7.663 4.626 1.00 95.50 95 ARG A C 1
ATOM 771 O O . ARG A 1 95 ? -9.796 -8.424 3.782 1.00 95.50 95 ARG A O 1
ATOM 778 N N . GLN A 1 96 ? -11.135 -6.702 4.320 1.00 96.81 96 GLN A N 1
ATOM 779 C CA . GLN A 1 96 ? -11.567 -6.408 2.957 1.00 96.81 96 GLN A CA 1
ATOM 780 C C . GLN A 1 96 ? -10.629 -5.410 2.287 1.00 96.81 96 GLN A C 1
ATOM 782 O O . GLN A 1 96 ? -10.106 -4.499 2.930 1.00 96.81 96 GLN A O 1
ATOM 787 N N . ILE A 1 97 ? -10.438 -5.572 0.978 1.00 95.81 97 ILE A N 1
ATOM 788 C CA . ILE A 1 97 ? -9.707 -4.604 0.161 1.00 95.81 97 ILE A CA 1
ATOM 789 C C . ILE A 1 97 ? -10.591 -3.368 0.006 1.00 95.81 97 ILE A C 1
ATOM 791 O O . ILE A 1 97 ? -11.668 -3.445 -0.581 1.00 95.81 97 ILE A O 1
ATOM 795 N N . VAL A 1 98 ? -10.127 -2.234 0.523 1.00 94.44 98 VAL A N 1
ATOM 796 C CA . VAL A 1 98 ? -10.837 -0.949 0.419 1.00 94.44 98 VAL A CA 1
ATOM 797 C C . VAL A 1 98 ? -10.327 -0.105 -0.743 1.00 94.44 98 VAL A C 1
ATOM 799 O O . VAL A 1 98 ? -11.046 0.751 -1.248 1.00 94.44 98 VAL A O 1
ATOM 802 N N . PHE A 1 99 ? -9.098 -0.356 -1.197 1.00 94.62 99 PHE A N 1
ATOM 803 C CA . PHE A 1 99 ? -8.515 0.313 -2.353 1.00 94.62 99 PHE A CA 1
ATOM 804 C C . PHE A 1 99 ? -7.425 -0.555 -2.981 1.00 94.62 99 PHE A C 1
ATOM 806 O O . PHE A 1 99 ? -6.631 -1.179 -2.277 1.00 94.62 99 PHE A O 1
ATOM 813 N N . VAL A 1 100 ? -7.360 -0.568 -4.309 1.00 96.06 100 VAL A N 1
ATOM 814 C CA . VAL A 1 100 ? -6.258 -1.157 -5.069 1.00 96.06 100 VAL A CA 1
ATOM 815 C C . VAL A 1 100 ? -5.996 -0.313 -6.306 1.00 96.06 100 VAL A C 1
ATOM 817 O O . VAL A 1 100 ? -6.931 0.097 -6.991 1.00 96.06 100 VAL A O 1
ATOM 820 N N . THR A 1 101 ? -4.726 -0.063 -6.608 1.00 96.50 101 THR A N 1
ATOM 821 C CA . THR A 1 101 ? -4.329 0.581 -7.859 1.00 96.50 101 THR A CA 1
ATOM 822 C C . THR A 1 101 ? -3.027 -0.015 -8.391 1.00 96.50 101 THR A C 1
ATOM 824 O O . THR A 1 101 ? -2.081 -0.212 -7.620 1.00 96.50 101 THR A O 1
ATOM 827 N N . PRO A 1 102 ? -2.939 -0.316 -9.697 1.00 96.62 102 PRO A N 1
ATOM 828 C CA . PRO A 1 102 ? -1.666 -0.593 -10.341 1.00 96.62 102 PRO A CA 1
ATOM 829 C C . PRO A 1 102 ? -0.687 0.572 -10.152 1.00 96.62 102 PRO A C 1
ATOM 831 O O . PRO A 1 102 ? -1.040 1.727 -10.385 1.00 96.62 102 PRO A O 1
ATOM 834 N N . CYS A 1 103 ? 0.576 0.287 -9.833 1.00 94.50 103 CYS A N 1
ATOM 835 C CA . CYS A 1 103 ? 1.607 1.311 -9.626 1.00 94.50 103 CYS A CA 1
ATOM 836 C C . CYS A 1 103 ? 1.779 2.240 -10.840 1.00 94.50 103 CYS A C 1
ATOM 838 O O . CYS A 1 103 ? 2.083 3.416 -10.674 1.00 94.50 103 CYS A O 1
ATOM 840 N N . LYS A 1 104 ? 1.507 1.753 -12.060 1.00 95.69 104 LYS A N 1
ATOM 841 C CA . LYS A 1 104 ? 1.515 2.559 -13.298 1.00 95.69 104 LYS A CA 1
ATOM 842 C C . LYS A 1 104 ? 0.497 3.709 -13.317 1.00 95.69 104 LYS A C 1
ATOM 844 O O . LYS A 1 104 ? 0.626 4.601 -14.147 1.00 95.69 104 LYS A O 1
ATOM 849 N N . TYR A 1 105 ? -0.523 3.669 -12.460 1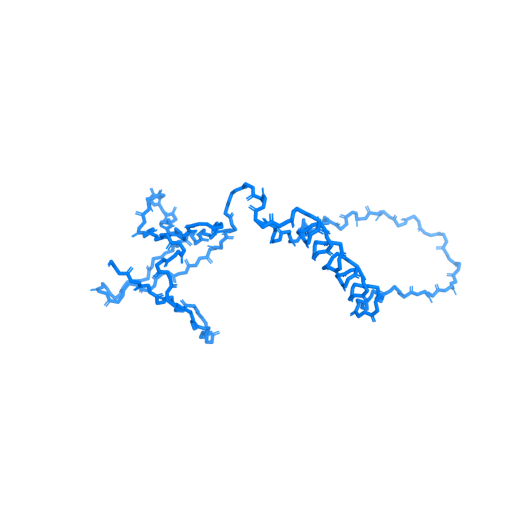.00 96.88 105 TYR A N 1
ATOM 850 C CA . TYR A 1 105 ? -1.522 4.731 -12.331 1.00 96.88 105 TYR A CA 1
ATOM 851 C C . TYR A 1 105 ? -1.215 5.693 -11.185 1.00 96.88 105 TYR A C 1
ATOM 853 O O . TYR A 1 105 ? -1.902 6.701 -11.050 1.00 96.88 105 TYR A O 1
ATOM 861 N N . ILE A 1 106 ? -0.174 5.442 -10.385 1.00 96.19 106 ILE A N 1
ATOM 862 C CA . ILE A 1 106 ? 0.296 6.394 -9.380 1.00 96.19 106 ILE A CA 1
ATOM 863 C C . ILE A 1 106 ? 1.040 7.520 -10.101 1.00 96.19 106 ILE A C 1
ATOM 865 O O . ILE A 1 106 ? 2.081 7.311 -10.717 1.00 96.19 106 ILE A O 1
ATOM 869 N N . LEU A 1 107 ? 0.495 8.728 -10.008 1.00 96.94 107 LEU A N 1
ATOM 870 C CA . LEU A 1 107 ? 1.045 9.939 -10.616 1.00 96.94 107 LEU A CA 1
ATOM 871 C C . LEU A 1 107 ? 2.147 10.558 -9.747 1.00 96.94 107 LEU A C 1
ATOM 873 O O . LEU A 1 107 ? 3.039 11.233 -10.252 1.00 96.94 107 LEU A O 1
ATOM 877 N N . GLY A 1 108 ? 2.081 10.339 -8.433 1.00 95.50 108 GLY A N 1
ATOM 878 C CA . GLY A 1 108 ? 3.075 10.815 -7.479 1.00 95.50 108 GLY A CA 1
ATOM 879 C C . GLY A 1 108 ? 2.601 10.694 -6.035 1.00 95.50 108 GLY A C 1
ATOM 880 O O . GLY A 1 108 ? 1.472 10.288 -5.758 1.00 95.50 108 GLY A O 1
ATOM 881 N N . TRP A 1 109 ? 3.463 11.075 -5.097 1.00 95.62 109 TRP A N 1
ATOM 882 C CA . TRP A 1 109 ? 3.156 11.084 -3.669 1.00 95.62 109 TRP A CA 1
ATOM 883 C C . TRP A 1 109 ? 3.743 12.316 -2.980 1.00 95.62 109 TRP A C 1
ATOM 885 O O . TRP A 1 109 ? 4.685 12.939 -3.465 1.00 95.62 109 TRP A O 1
ATOM 895 N N . CYS A 1 110 ? 3.178 12.672 -1.830 1.00 95.75 110 CYS A N 1
ATOM 896 C CA . CYS A 1 110 ? 3.639 13.769 -0.990 1.00 95.75 110 CYS A CA 1
ATOM 897 C C . CYS A 1 110 ? 3.691 13.305 0.468 1.00 95.75 110 CYS A C 1
ATOM 899 O O . CYS A 1 110 ? 2.679 12.859 1.017 1.00 95.75 110 CYS A O 1
ATOM 901 N N . ALA A 1 111 ? 4.872 13.405 1.079 1.00 94.19 111 ALA A N 1
ATOM 902 C CA . ALA A 1 111 ? 5.044 13.185 2.507 1.00 94.19 111 ALA A CA 1
ATOM 903 C C . ALA A 1 111 ? 4.546 14.417 3.272 1.00 94.19 111 ALA A C 1
ATOM 905 O O . ALA A 1 111 ? 4.949 15.547 3.000 1.00 94.19 111 ALA A O 1
ATOM 906 N N . LEU A 1 112 ? 3.652 14.181 4.219 1.00 93.19 112 LEU A N 1
ATOM 907 C CA . LEU A 1 112 ? 3.149 15.158 5.173 1.00 93.19 112 LEU A CA 1
ATOM 908 C C . LEU A 1 112 ? 3.807 14.890 6.528 1.00 93.19 112 LEU A C 1
ATOM 910 O O . LEU A 1 112 ? 4.354 13.812 6.747 1.00 93.19 112 LEU A O 1
ATOM 914 N N . THR A 1 113 ? 3.689 15.829 7.469 1.00 92.88 113 THR A N 1
ATOM 915 C CA . THR A 1 113 ? 4.245 15.682 8.826 1.00 92.88 113 THR A CA 1
ATOM 916 C C . THR A 1 113 ? 3.860 14.352 9.477 1.00 92.88 113 THR A C 1
ATOM 918 O O . THR A 1 113 ? 4.705 13.704 10.079 1.00 92.88 113 THR A O 1
ATOM 921 N N . ASN A 1 114 ? 2.605 13.924 9.295 1.00 90.56 114 ASN A N 1
ATOM 922 C CA . ASN A 1 114 ? 2.047 12.713 9.902 1.00 90.56 114 ASN A CA 1
ATOM 923 C C . ASN A 1 114 ? 1.326 11.821 8.877 1.00 90.56 114 ASN A C 1
ATOM 925 O O . ASN A 1 114 ? 0.348 11.160 9.217 1.00 90.56 114 ASN A O 1
ATOM 929 N N . GLY A 1 115 ? 1.729 11.840 7.603 1.00 91.38 115 GLY A N 1
ATOM 930 C CA . GLY A 1 115 ? 1.010 11.050 6.605 1.00 91.38 115 GLY A CA 1
ATOM 931 C C . GLY A 1 115 ? 1.640 11.011 5.225 1.00 91.38 115 GLY A C 1
ATOM 932 O O . GLY A 1 115 ? 2.616 11.695 4.935 1.00 91.38 115 GLY A O 1
ATOM 933 N N . LEU A 1 116 ? 1.036 10.207 4.358 1.00 93.81 116 LEU A N 1
ATOM 934 C CA . LEU A 1 116 ? 1.409 10.066 2.959 1.00 93.81 116 LEU A CA 1
ATOM 935 C C . LEU A 1 116 ? 0.166 10.315 2.111 1.00 93.81 116 LEU A C 1
ATOM 937 O O . LEU A 1 116 ? -0.843 9.632 2.265 1.00 93.81 116 LEU A O 1
ATOM 941 N N . LYS A 1 117 ? 0.235 11.294 1.211 1.00 93.56 117 LYS A N 1
ATOM 942 C CA . LYS A 1 117 ? -0.806 11.518 0.208 1.00 93.56 117 LYS A CA 1
ATOM 943 C C . LYS A 1 117 ? -0.351 10.923 -1.115 1.00 93.56 117 LYS A C 1
ATOM 945 O O . LYS A 1 117 ? 0.727 11.268 -1.591 1.00 93.56 117 LYS A O 1
ATOM 950 N N . ILE A 1 118 ? -1.179 10.070 -1.707 1.00 93.81 118 ILE A N 1
ATOM 951 C CA . ILE A 1 118 ? -0.898 9.409 -2.984 1.00 93.81 118 ILE A CA 1
ATOM 952 C C . ILE A 1 118 ? -1.859 9.953 -4.036 1.00 93.81 118 ILE A C 1
ATOM 954 O O . ILE A 1 118 ? -3.075 9.916 -3.854 1.00 93.81 118 ILE A O 1
ATOM 958 N N . TYR A 1 119 ? -1.305 10.456 -5.134 1.00 94.62 119 TYR A N 1
ATOM 959 C CA . TYR A 1 119 ? -2.058 10.903 -6.297 1.00 94.62 119 TYR A CA 1
ATOM 960 C C . TYR A 1 119 ? -2.058 9.781 -7.327 1.00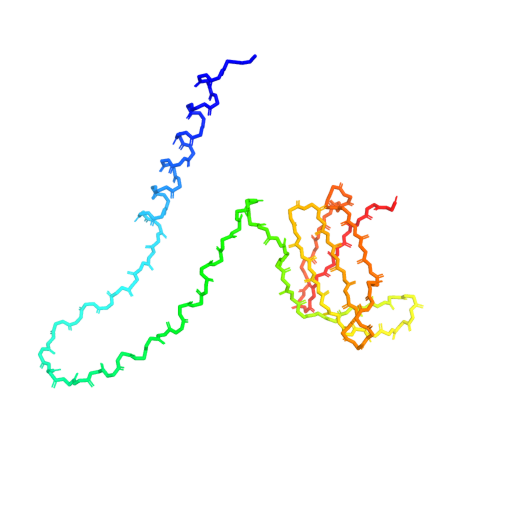 94.62 119 TYR A C 1
ATOM 962 O O . TYR A 1 119 ? -0.997 9.284 -7.705 1.00 94.62 119 TYR A O 1
ATOM 970 N N . HIS A 1 120 ? -3.239 9.379 -7.779 1.00 93.88 120 HIS A N 1
ATOM 971 C CA . HIS A 1 120 ? -3.402 8.328 -8.774 1.00 93.88 120 HIS A CA 1
ATOM 972 C C . HIS A 1 120 ? -4.441 8.736 -9.816 1.00 93.88 120 HIS A C 1
ATOM 974 O O . HIS A 1 120 ? -5.309 9.569 -9.551 1.00 93.88 120 HIS A O 1
ATOM 980 N N . HIS A 1 121 ? -4.314 8.168 -11.008 1.00 91.50 121 HIS A N 1
ATOM 981 C CA . HIS A 1 121 ? -5.319 8.249 -12.054 1.00 91.50 121 HIS A CA 1
ATOM 982 C C . HIS A 1 121 ? -6.369 7.152 -11.845 1.00 91.50 121 HIS A C 1
ATOM 984 O O . HIS A 1 121 ? -6.029 6.069 -11.360 1.00 91.50 121 HIS A O 1
ATOM 990 N N . GLN A 1 122 ? -7.624 7.458 -12.173 1.00 73.88 122 GLN A N 1
ATOM 991 C CA . GLN A 1 122 ? -8.756 6.540 -12.053 1.00 73.88 122 GLN A CA 1
ATOM 992 C C . GLN A 1 122 ? -9.034 5.849 -13.386 1.00 73.88 122 GLN A C 1
ATOM 994 O O . GLN A 1 122 ? -8.928 6.537 -14.425 1.00 73.88 122 GLN A O 1
#